Protein AF-A0A2X0RD54-F1 (afdb_monomer_lite)

Structure (mmCIF, N/CA/C/O backbone):
data_AF-A0A2X0RD54-F1
#
_entry.id   AF-A0A2X0RD54-F1
#
loop_
_atom_site.group_PDB
_atom_site.id
_atom_site.type_symbol
_atom_site.label_atom_id
_atom_site.label_alt_id
_atom_site.label_comp_id
_atom_site.label_asym_id
_atom_site.label_entity_id
_atom_site.label_seq_id
_atom_site.pdbx_PDB_ins_code
_atom_site.Cartn_x
_atom_site.Cartn_y
_atom_site.Cartn_z
_atom_site.occupancy
_atom_site.B_iso_or_equiv
_atom_site.auth_seq_id
_atom_site.auth_comp_id
_atom_site.auth_asym_id
_atom_site.auth_atom_id
_atom_site.pdbx_PDB_model_num
ATOM 1 N N . MET A 1 1 ? 5.325 -2.640 -6.645 1.00 77.19 1 MET A N 1
ATOM 2 C CA . MET A 1 1 ? 4.113 -2.674 -5.799 1.00 77.19 1 MET A CA 1
ATOM 3 C C . MET A 1 1 ? 4.517 -2.354 -4.374 1.00 77.19 1 MET A C 1
ATOM 5 O O . MET A 1 1 ? 5.542 -2.855 -3.933 1.00 77.19 1 MET A O 1
ATOM 9 N N . ASP A 1 2 ? 3.733 -1.533 -3.690 1.00 83.00 2 ASP A N 1
ATOM 10 C CA . ASP A 1 2 ? 3.965 -1.105 -2.310 1.00 83.00 2 ASP A CA 1
ATOM 11 C C . ASP A 1 2 ? 2.745 -1.465 -1.436 1.00 83.00 2 ASP A C 1
ATOM 13 O O . ASP A 1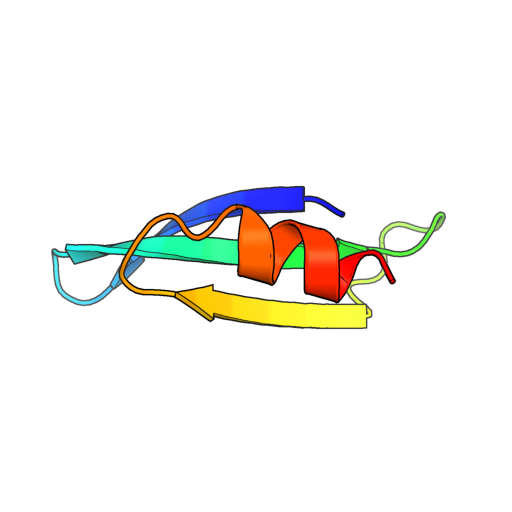 2 ? 1.608 -1.250 -1.865 1.00 83.00 2 ASP A O 1
ATOM 17 N N . GLU A 1 3 ? 2.965 -2.039 -0.24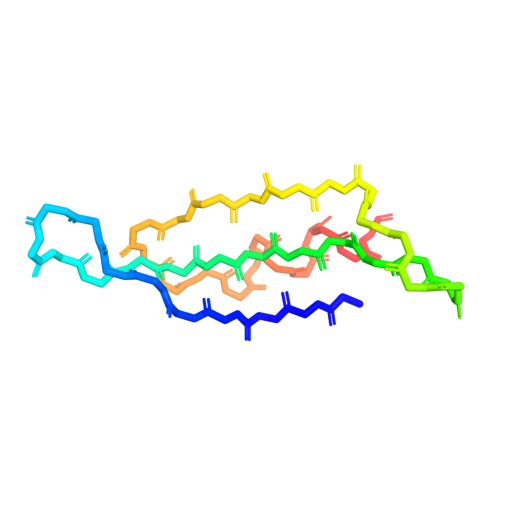4 1.00 83.25 3 GLU A N 1
ATOM 18 C CA . GLU A 1 3 ? 1.929 -2.276 0.783 1.00 83.25 3 GLU A CA 1
ATOM 19 C C . GLU A 1 3 ? 2.187 -1.324 1.955 1.00 83.25 3 GLU A C 1
ATOM 21 O O . GLU A 1 3 ? 3.235 -1.380 2.595 1.00 83.25 3 GLU A O 1
ATOM 26 N N . THR A 1 4 ? 1.213 -0.475 2.268 1.00 87.31 4 THR A N 1
ATOM 27 C CA . THR A 1 4 ? 1.280 0.441 3.408 1.00 87.31 4 THR A CA 1
ATOM 28 C C . THR A 1 4 ? -0.019 0.435 4.210 1.00 87.31 4 THR A C 1
ATOM 30 O O . THR A 1 4 ? -1.038 -0.113 3.791 1.00 87.31 4 THR A O 1
ATOM 33 N N . TYR A 1 5 ? 0.009 1.027 5.399 1.00 89.06 5 TYR A N 1
ATOM 34 C CA . TYR A 1 5 ? -1.086 0.990 6.363 1.00 89.06 5 TYR A CA 1
ATOM 35 C C . TYR A 1 5 ? -1.607 2.403 6.572 1.00 89.06 5 TYR A C 1
ATOM 37 O O . TYR A 1 5 ? -0.857 3.294 6.968 1.00 89.06 5 TYR A O 1
ATOM 45 N N . ILE A 1 6 ? -2.902 2.615 6.343 1.00 91.62 6 ILE A N 1
ATOM 46 C CA . ILE A 1 6 ? -3.532 3.924 6.544 1.00 91.62 6 ILE A CA 1
ATOM 47 C C . ILE A 1 6 ? -4.687 3.838 7.533 1.00 91.62 6 ILE A C 1
ATOM 49 O O . ILE A 1 6 ? -5.412 2.842 7.608 1.00 91.62 6 ILE A O 1
ATOM 53 N N . LYS A 1 7 ? -4.873 4.901 8.315 1.00 93.06 7 LYS A N 1
ATOM 54 C CA . LYS A 1 7 ? -5.942 4.986 9.310 1.00 93.06 7 LYS A CA 1
ATOM 55 C C . LYS A 1 7 ? -7.110 5.783 8.739 1.00 93.06 7 LYS A C 1
ATOM 57 O O . LYS A 1 7 ? -6.984 6.973 8.477 1.00 93.06 7 LYS A O 1
ATOM 62 N N . ILE A 1 8 ? -8.265 5.138 8.588 1.00 89.62 8 ILE A N 1
ATOM 63 C CA . ILE A 1 8 ? -9.500 5.759 8.091 1.00 89.62 8 ILE A CA 1
ATOM 64 C C . ILE A 1 8 ? -10.562 5.643 9.176 1.00 89.62 8 ILE A C 1
ATOM 66 O O . ILE A 1 8 ? -10.881 4.539 9.622 1.00 89.62 8 ILE A O 1
ATOM 70 N N . LYS A 1 9 ? -11.103 6.786 9.620 1.00 92.12 9 LYS A N 1
ATOM 71 C CA . LYS A 1 9 ? -12.117 6.866 10.692 1.00 92.12 9 LYS A CA 1
ATOM 72 C C . LYS A 1 9 ? -11.730 6.049 11.937 1.00 92.12 9 LYS A C 1
ATOM 74 O O . LYS A 1 9 ? -12.526 5.290 12.482 1.00 92.12 9 LYS A O 1
ATOM 79 N N . GLY A 1 10 ? -10.465 6.151 12.347 1.00 93.00 10 GLY A N 1
ATOM 80 C CA . GLY A 1 10 ? -9.946 5.464 13.531 1.00 93.00 10 GLY A CA 1
ATOM 81 C C . GLY A 1 10 ? -9.549 3.996 13.330 1.00 93.00 10 GLY A C 1
ATOM 82 O O . GLY A 1 10 ? -8.955 3.421 14.238 1.00 93.00 10 GLY A O 1
ATOM 83 N N . ARG A 1 11 ? -9.809 3.395 12.162 1.00 91.94 11 ARG A N 1
ATOM 84 C CA . ARG A 1 11 ? -9.507 1.983 11.874 1.00 91.94 11 ARG A CA 1
ATOM 85 C C . ARG A 1 11 ? -8.360 1.847 10.877 1.00 91.94 11 ARG A C 1
ATOM 87 O O . ARG A 1 11 ? -8.310 2.575 9.884 1.00 91.94 11 ARG A O 1
ATOM 94 N N . TRP A 1 12 ? -7.464 0.900 11.131 1.00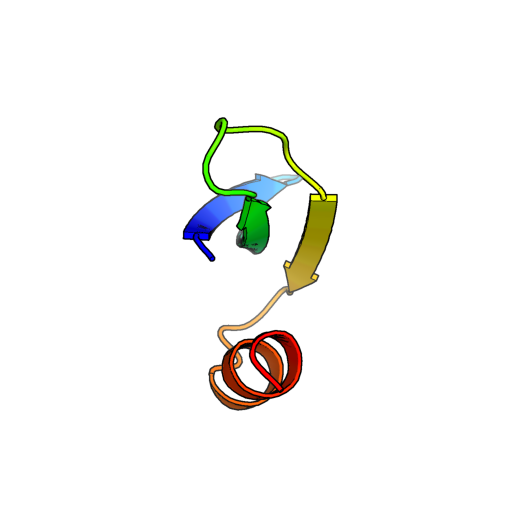 91.81 12 TRP A N 1
ATOM 95 C CA . TRP A 1 12 ? -6.370 0.564 10.223 1.00 91.81 12 TRP A CA 1
ATOM 96 C C . TRP A 1 12 ? -6.875 -0.201 9.004 1.00 91.81 12 TRP A C 1
ATOM 98 O O . TRP A 1 12 ? -7.701 -1.104 9.124 1.00 91.81 12 TRP A O 1
ATOM 108 N N . HIS A 1 13 ? -6.372 0.189 7.842 1.00 91.00 13 HIS A N 1
ATOM 109 C CA . HIS A 1 13 ? -6.642 -0.433 6.558 1.00 91.00 13 HIS A CA 1
ATOM 110 C C . HIS A 1 13 ? -5.323 -0.659 5.822 1.00 91.00 13 HIS A C 1
ATOM 112 O O . HIS A 1 13 ? -4.365 0.096 5.995 1.00 91.00 13 HIS A O 1
ATOM 118 N N . TYR A 1 14 ? -5.312 -1.695 4.996 1.00 89.88 14 TYR A N 1
ATOM 119 C CA . TYR A 1 14 ? -4.209 -2.068 4.127 1.00 89.88 14 TYR A CA 1
ATOM 120 C C . TYR A 1 14 ? -4.391 -1.359 2.793 1.00 89.88 14 TYR A C 1
ATOM 122 O O . TYR A 1 14 ? -5.453 -1.465 2.175 1.00 89.88 14 TYR A O 1
ATOM 130 N N . LEU A 1 15 ? -3.372 -0.620 2.382 1.00 88.44 15 LEU A N 1
ATOM 131 C CA . LEU A 1 15 ? -3.314 0.101 1.126 1.00 88.44 15 LEU A CA 1
ATOM 132 C C . LEU A 1 15 ? -2.264 -0.553 0.235 1.00 88.44 15 LEU A C 1
ATOM 134 O O . LEU A 1 15 ? -1.084 -0.588 0.572 1.00 88.44 15 LEU A O 1
ATOM 138 N N . TYR A 1 16 ? -2.708 -1.030 -0.914 1.00 88.25 16 TYR A N 1
ATOM 139 C CA . TYR A 1 16 ? -1.871 -1.584 -1.964 1.00 88.25 16 TYR A CA 1
ATOM 140 C C . TYR A 1 16 ? -1.736 -0.554 -3.076 1.00 88.25 16 TYR A C 1
ATOM 142 O O . TYR A 1 16 ? -2.743 0.005 -3.509 1.00 88.25 16 TYR A O 1
ATOM 150 N N . ARG A 1 17 ? -0.510 -0.286 -3.528 1.00 88.12 17 ARG A N 1
ATOM 151 C CA . ARG A 1 17 ? -0.240 0.662 -4.616 1.00 88.12 17 ARG A CA 1
ATOM 152 C C . ARG A 1 17 ? 0.596 0.011 -5.713 1.00 88.12 17 ARG A C 1
ATOM 154 O O . ARG A 1 17 ? 1.672 -0.533 -5.442 1.00 88.12 17 ARG A O 1
ATOM 161 N N . ALA A 1 18 ? 0.130 0.096 -6.957 1.00 87.44 18 ALA A N 1
ATOM 162 C CA . ALA A 1 18 ? 0.976 -0.113 -8.130 1.00 87.44 18 ALA A CA 1
ATOM 163 C C . ALA A 1 18 ? 1.714 1.187 -8.402 1.00 87.44 18 ALA A C 1
ATOM 165 O O . ALA A 1 18 ? 1.097 2.239 -8.541 1.00 87.44 18 ALA A O 1
ATOM 166 N N . ILE A 1 19 ? 3.033 1.098 -8.470 1.00 87.19 19 ILE A N 1
ATOM 167 C CA . ILE A 1 19 ? 3.906 2.216 -8.794 1.00 87.19 19 ILE A CA 1
ATOM 168 C C . ILE A 1 19 ? 4.780 1.734 -9.947 1.00 87.19 19 ILE A C 1
ATOM 170 O O . ILE A 1 19 ? 5.276 0.602 -9.894 1.00 87.19 19 ILE A O 1
ATOM 174 N N . ASP A 1 20 ? 4.903 2.548 -10.989 1.00 85.38 20 ASP A N 1
ATOM 175 C CA . ASP A 1 20 ? 5.793 2.274 -12.112 1.00 85.38 20 ASP A CA 1
ATOM 176 C C . ASP A 1 20 ? 7.269 2.514 -11.735 1.00 85.38 20 ASP A C 1
ATOM 178 O O . ASP A 1 20 ? 7.599 2.950 -10.629 1.00 85.38 20 ASP A O 1
ATOM 182 N N . ALA A 1 21 ? 8.186 2.230 -12.659 1.00 84.69 21 ALA A N 1
ATOM 183 C CA . ALA A 1 21 ? 9.617 2.434 -12.426 1.00 84.69 21 ALA A CA 1
ATOM 184 C C . ALA A 1 21 ? 10.012 3.916 -12.249 1.00 84.69 21 ALA A C 1
ATOM 186 O O . ALA A 1 21 ? 11.068 4.203 -11.691 1.00 84.69 21 ALA A O 1
ATOM 187 N N . ASN A 1 22 ? 9.167 4.848 -12.696 1.00 90.06 22 ASN A N 1
ATOM 188 C CA . ASN A 1 22 ? 9.376 6.290 -12.593 1.00 90.06 22 ASN A CA 1
ATOM 189 C C . ASN A 1 22 ? 8.744 6.888 -11.323 1.00 90.06 22 ASN A C 1
ATOM 191 O O . ASN A 1 22 ? 8.819 8.097 -11.111 1.00 90.06 22 ASN A O 1
ATOM 195 N N . GLY A 1 23 ? 8.121 6.067 -10.470 1.00 83.12 23 GLY A N 1
ATOM 196 C CA . GLY A 1 23 ? 7.450 6.522 -9.254 1.00 83.12 23 GLY A CA 1
ATOM 197 C C . GLY A 1 23 ? 6.009 7.000 -9.465 1.00 83.12 23 GLY A C 1
ATOM 198 O O . GLY A 1 23 ? 5.393 7.502 -8.522 1.00 83.12 23 GLY A O 1
ATOM 199 N N . LEU A 1 24 ? 5.440 6.841 -10.662 1.00 87.44 24 LEU A N 1
ATOM 200 C CA . LEU A 1 24 ? 4.051 7.182 -10.939 1.00 87.44 24 LEU A CA 1
ATOM 201 C C . LEU A 1 24 ? 3.127 6.120 -10.339 1.00 87.44 24 LEU A C 1
ATOM 203 O O . LEU A 1 24 ? 3.290 4.923 -10.572 1.00 87.44 24 LEU A O 1
ATOM 207 N N . THR A 1 25 ? 2.131 6.556 -9.568 1.00 86.19 25 THR A N 1
ATOM 208 C CA . THR A 1 25 ? 1.117 5.641 -9.030 1.00 86.19 25 THR A CA 1
ATOM 209 C C . THR A 1 25 ? 0.128 5.281 -10.132 1.00 86.19 25 THR A C 1
ATOM 211 O O . THR A 1 25 ? -0.551 6.157 -10.660 1.00 86.19 25 THR A O 1
ATOM 214 N N . LEU A 1 26 ? 0.058 3.997 -10.468 1.00 85.25 26 LEU A N 1
ATOM 215 C CA . LEU A 1 26 ? -0.797 3.464 -11.525 1.00 85.25 26 LEU A CA 1
ATOM 216 C C . LEU A 1 26 ? -2.180 3.074 -10.998 1.00 85.25 26 LEU A C 1
ATOM 218 O O . LEU A 1 26 ? -3.182 3.359 -11.643 1.00 85.25 26 LEU A O 1
ATOM 222 N N . ASP A 1 27 ? -2.238 2.431 -9.828 1.00 84.44 27 ASP A N 1
ATOM 223 C CA . ASP A 1 27 ? -3.493 1.963 -9.231 1.00 84.44 27 ASP A CA 1
ATOM 224 C C . ASP A 1 27 ? -3.373 1.841 -7.703 1.00 84.44 27 ASP A C 1
ATOM 226 O O . ASP A 1 27 ? -2.274 1.668 -7.160 1.00 84.44 27 ASP A O 1
ATOM 230 N N . ILE A 1 28 ? -4.503 1.954 -7.002 1.00 86.56 28 ILE A N 1
ATOM 231 C CA . ILE A 1 28 ? -4.593 1.965 -5.541 1.00 86.56 28 ILE A CA 1
ATOM 232 C C . ILE A 1 28 ? -5.771 1.112 -5.073 1.00 86.56 28 ILE A C 1
ATOM 234 O O . ILE A 1 28 ? -6.926 1.388 -5.392 1.00 86.56 28 ILE A O 1
ATOM 238 N N . TRP A 1 29 ? -5.497 0.140 -4.205 1.00 86.06 29 TRP A N 1
ATOM 239 C CA . TRP A 1 29 ? -6.504 -0.733 -3.608 1.00 86.06 29 TRP A CA 1
ATOM 240 C C . TRP A 1 29 ? -6.500 -0.666 -2.085 1.00 86.06 29 TRP A C 1
ATOM 242 O O . TRP A 1 29 ? -5.467 -0.811 -1.437 1.00 86.06 29 TRP A O 1
ATOM 252 N N . LEU A 1 30 ? -7.686 -0.507 -1.497 1.00 88.06 30 LEU A N 1
ATOM 253 C CA . LEU A 1 30 ? -7.873 -0.412 -0.053 1.00 88.06 30 LEU A CA 1
ATOM 254 C C . LEU A 1 30 ? -8.631 -1.629 0.488 1.00 88.06 30 LEU A C 1
ATOM 256 O O . LEU A 1 30 ? -9.753 -1.920 0.073 1.00 88.06 30 LEU A O 1
ATOM 260 N N . ARG A 1 31 ? -8.058 -2.306 1.484 1.00 85.38 31 ARG A N 1
ATOM 261 C CA . ARG A 1 31 ? -8.652 -3.474 2.149 1.00 85.38 31 ARG A CA 1
ATOM 262 C C . ARG A 1 31 ? -8.720 -3.271 3.662 1.00 85.38 31 ARG A C 1
ATOM 264 O O . ARG A 1 31 ? -7.832 -2.704 4.286 1.00 85.38 31 ARG A O 1
ATOM 271 N N . LYS A 1 32 ? -9.789 -3.775 4.286 1.00 84.38 32 LYS A N 1
ATOM 272 C CA . LYS A 1 32 ? -9.963 -3.756 5.756 1.00 84.38 32 LYS A CA 1
ATOM 273 C C . LYS A 1 32 ? -9.130 -4.814 6.485 1.00 84.38 32 LYS A C 1
ATOM 275 O O . LYS A 1 32 ? -8.883 -4.676 7.676 1.00 84.38 32 LYS A O 1
ATOM 280 N N . LYS A 1 33 ? -8.754 -5.891 5.796 1.00 81.81 33 LYS A N 1
ATOM 281 C CA . LYS A 1 33 ? -7.981 -7.018 6.332 1.00 81.81 33 LYS A CA 1
ATOM 282 C C . LYS A 1 33 ? -6.769 -7.256 5.438 1.00 81.81 33 LYS A C 1
ATOM 284 O O . LYS A 1 33 ? -6.852 -6.969 4.245 1.00 81.81 33 LYS A O 1
ATOM 289 N N . ARG A 1 34 ? -5.690 -7.790 6.017 1.00 78.12 34 ARG A N 1
ATOM 290 C CA . ARG A 1 34 ? -4.524 -8.239 5.256 1.00 78.12 34 ARG A CA 1
ATOM 291 C C . ARG A 1 34 ? -4.959 -9.389 4.368 1.00 78.12 34 ARG A C 1
ATOM 293 O O . ARG A 1 34 ? -5.468 -10.383 4.880 1.00 78.12 34 ARG A O 1
ATOM 300 N N . ASP A 1 35 ? -4.782 -9.232 3.070 1.00 76.38 35 ASP A N 1
ATOM 301 C CA . ASP A 1 35 ? -5.126 -10.262 2.105 1.00 76.38 35 ASP A CA 1
ATOM 302 C C . ASP A 1 35 ? -3.946 -10.421 1.155 1.00 76.38 35 ASP A C 1
ATOM 304 O O . ASP A 1 35 ? -3.811 -9.720 0.152 1.00 76.38 35 ASP A O 1
ATOM 308 N N . THR A 1 36 ? -3.048 -11.328 1.531 1.00 74.38 36 THR A N 1
ATOM 309 C CA . THR A 1 36 ? -1.872 -11.660 0.731 1.00 74.38 36 THR A CA 1
ATOM 310 C C . THR A 1 36 ? -2.273 -12.235 -0.619 1.00 74.38 36 THR A C 1
ATOM 312 O O . THR A 1 36 ? -1.573 -12.002 -1.595 1.00 74.38 36 THR A O 1
ATOM 315 N N . GLN A 1 37 ? -3.411 -12.923 -0.718 1.00 78.12 37 GLN A N 1
ATOM 316 C CA . GLN A 1 37 ? -3.891 -13.461 -1.985 1.00 78.12 37 GLN A CA 1
ATOM 317 C C . GLN A 1 37 ? -4.350 -12.343 -2.924 1.00 78.12 37 GLN A C 1
ATOM 319 O O . GLN A 1 37 ? -4.006 -12.369 -4.103 1.00 78.12 37 GLN A O 1
ATOM 324 N N . ALA A 1 38 ? -5.054 -11.331 -2.411 1.00 71.44 38 ALA A N 1
ATOM 325 C CA . ALA A 1 38 ? -5.381 -10.132 -3.182 1.00 71.44 38 ALA A CA 1
ATOM 326 C C . ALA A 1 38 ? -4.120 -9.354 -3.592 1.00 71.44 38 ALA A C 1
ATOM 328 O O . ALA A 1 38 ? -4.055 -8.845 -4.707 1.00 71.44 38 ALA A O 1
ATOM 329 N N . ALA A 1 39 ? -3.106 -9.308 -2.723 1.00 72.94 39 ALA A N 1
ATOM 330 C CA . ALA A 1 39 ? -1.817 -8.708 -3.049 1.00 72.94 39 ALA A CA 1
ATOM 331 C C . ALA A 1 39 ? -1.095 -9.467 -4.180 1.00 72.94 39 ALA A C 1
ATOM 333 O O . ALA A 1 39 ? -0.583 -8.848 -5.105 1.00 72.94 39 ALA A O 1
ATOM 334 N N . TYR A 1 40 ? -1.107 -10.804 -4.156 1.00 74.56 40 TYR A N 1
ATOM 335 C CA . TYR A 1 40 ? -0.580 -11.629 -5.247 1.00 74.56 40 TYR A CA 1
ATOM 336 C C . TYR A 1 40 ? -1.397 -11.492 -6.535 1.00 74.56 40 TYR A C 1
ATOM 338 O O . TYR A 1 40 ? -0.815 -11.458 -7.614 1.00 74.56 40 TYR A O 1
ATOM 346 N N . ALA A 1 41 ? -2.725 -11.390 -6.442 1.00 71.75 41 ALA A N 1
ATOM 347 C CA . ALA A 1 41 ? -3.586 -11.160 -7.601 1.00 71.75 41 ALA A CA 1
ATOM 348 C C . ALA A 1 41 ? -3.310 -9.803 -8.263 1.00 71.75 41 ALA A C 1
ATOM 350 O O . ALA A 1 41 ? -3.460 -9.682 -9.468 1.00 71.75 41 ALA A O 1
ATOM 351 N N . PHE A 1 42 ? -2.870 -8.810 -7.493 1.00 66.81 42 PHE A N 1
ATOM 352 C CA . PH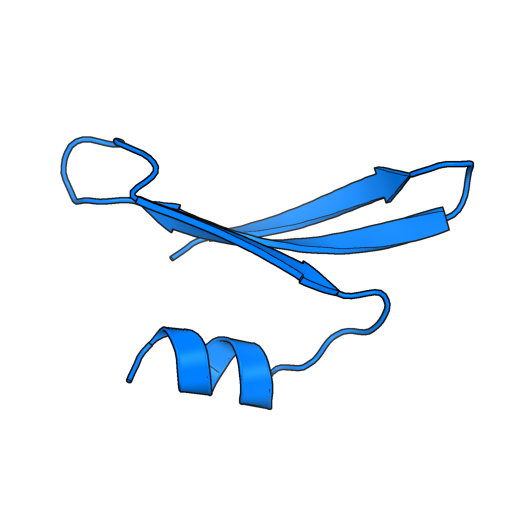E A 1 42 ? -2.452 -7.509 -8.011 1.00 66.81 42 PHE A CA 1
ATOM 353 C C . PHE A 1 42 ? -1.103 -7.549 -8.752 1.00 66.81 42 PHE A C 1
ATOM 355 O O . PHE A 1 42 ? -0.791 -6.643 -9.517 1.00 66.81 42 PHE A O 1
ATOM 362 N N . LEU A 1 43 ? -0.289 -8.586 -8.524 1.00 66.81 43 LEU A N 1
ATOM 363 C CA . LEU A 1 43 ? 0.988 -8.798 -9.214 1.00 66.81 43 LEU A CA 1
ATOM 364 C C . LEU A 1 43 ? 0.862 -9.639 -10.495 1.00 66.81 43 LEU A C 1
ATOM 366 O O . LEU A 1 43 ? 1.859 -9.772 -11.205 1.00 66.81 43 LEU A O 1
ATOM 370 N N . LYS A 1 44 ? -0.301 -10.249 -10.756 1.00 60.97 44 LYS A N 1
ATOM 371 C CA . LYS A 1 44 ? -0.538 -11.149 -11.892 1.00 60.97 44 LYS A CA 1
ATOM 372 C C . LYS A 1 44 ? -1.244 -10.423 -13.029 1.00 60.97 44 LYS A C 1
A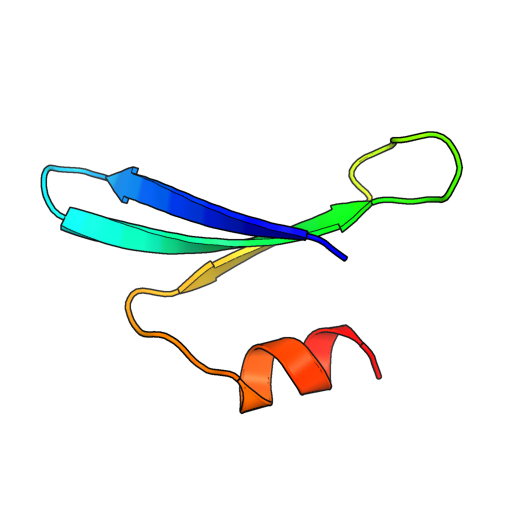TOM 374 O O . LYS A 1 44 ? -0.870 -10.701 -14.188 1.00 60.97 44 LYS A O 1
#

Organism: NCBI:txid1358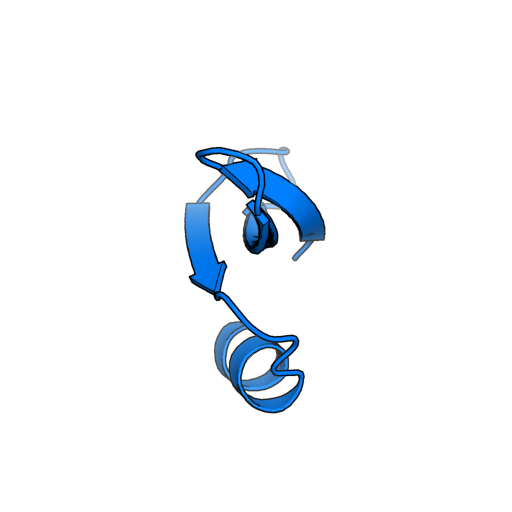

Secondary structure (DSSP, 8-state):
-EEEEEEETTEEEEEEEEE-TTS-EEEEEEESS--HHHHHHHT-

Sequence (44 aa):
MDETYIKIKGRWHYLYRAIDANGLTLDIWLRKKRDTQAAYAFLK

InterPro domains:
  IPR032874 DDE domain [PF13610] (1-44)
  IPR052183 Bacterial Insertion Sequence Transposase [PTHR35528] (1-44)

Foldseek 3Di:
DDWDWDADPNAIWIKDFDADPVRRTDDIDIGRDDDVVVVVVVVD

pLDDT: mean 83.51, std 7.73, range [60.97, 93.06]

Radius of gyration: 10.9 Å; chains: 1; bounding box: 22×21×26 Å